Protein AF-A0A109GK63-F1 (afdb_monomer_lite)

Secondary structure (DSSP, 8-state):
---------BTTB---------TT-------EETTTSPTT-EEEETTEEEEEEEEEETTEEEEEETTT--B--TT--SHHHHHT-EEEEE-GGG--

pLDDT: mean 76.99, std 20.55, range [37.72, 96.31]

Sequence (96 aa):
MEFLAIIMYSKGSKRLMEIKQNPYWQVNGMKVRLADLEPGKLFRFGDTIGFKSEYWTGGAVEAFIVGSGEMFWGGTSAAKERRELMVEPINLKELV

Foldseek 3Di:
DDQDFDFDDDDPDTDGDRDDDDPPPPDPDPWDFLLPDDAQFWWDDPPWIKHFHPDADPLATFMATPPPRHTDQSPHPDRVVNRRDTIGTDDVVVVD

Radius of gyration: 20.27 Å; chains: 1; bounding box: 68×21×26 Å

Organism: Bacillus mycoides (NCBI:txid1405)

Structure (mmCIF, N/CA/C/O backbone):
data_AF-A0A109GK63-F1
#
_entry.id   AF-A0A109GK63-F1
#
loop_
_atom_site.group_PDB
_atom_site.id
_atom_site.type_symbol
_atom_site.label_atom_id
_atom_site.label_alt_id
_atom_site.label_comp_id
_atom_site.label_asym_id
_atom_site.label_entity_id
_atom_site.label_seq_id
_atom_site.pdbx_PDB_ins_code
_atom_site.Cartn_x
_atom_site.Cartn_y
_atom_site.Cartn_z
_atom_site.occupancy
_atom_site.B_iso_or_equiv
_atom_site.auth_seq_id
_atom_site.auth_comp_id
_atom_site.auth_asym_id
_atom_site.auth_atom_id
_atom_site.pdbx_PDB_model_num
ATOM 1 N N . MET A 1 1 ? -27.552 -11.718 -7.331 1.00 43.66 1 MET A N 1
ATOM 2 C CA . MET A 1 1 ? -27.750 -10.275 -7.086 1.00 43.66 1 MET A CA 1
ATOM 3 C C . MET A 1 1 ? -29.197 -10.102 -6.704 1.00 43.66 1 MET A C 1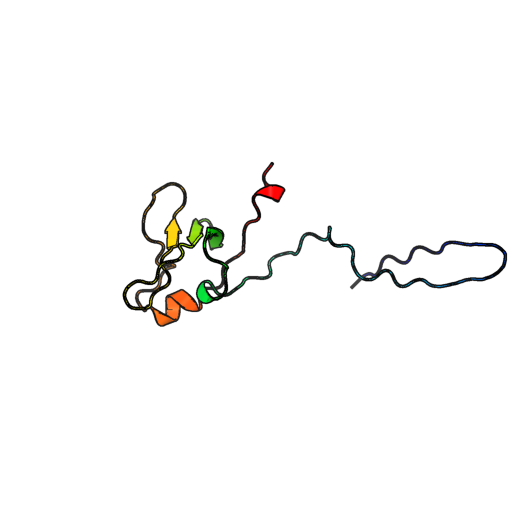
ATOM 5 O O . MET A 1 1 ? -30.052 -10.280 -7.561 1.00 43.66 1 MET A O 1
ATOM 9 N N . GLU A 1 2 ? -29.469 -9.867 -5.428 1.00 37.72 2 GLU A N 1
ATOM 10 C CA . GLU A 1 2 ? -30.834 -9.631 -4.966 1.00 37.72 2 GLU A CA 1
ATOM 11 C C . GLU A 1 2 ? -31.035 -8.129 -4.800 1.00 37.72 2 GLU A C 1
ATOM 13 O O . GLU A 1 2 ? -30.266 -7.455 -4.115 1.00 37.72 2 GLU A O 1
ATOM 18 N N . PHE A 1 3 ? -32.033 -7.598 -5.496 1.00 48.66 3 PHE A N 1
ATOM 19 C CA . PHE A 1 3 ? -32.448 -6.210 -5.372 1.00 48.66 3 PHE A CA 1
ATOM 20 C C . PHE A 1 3 ? -33.590 -6.161 -4.364 1.00 48.66 3 PHE A C 1
ATOM 22 O O . PHE A 1 3 ? -34.591 -6.860 -4.527 1.00 48.66 3 PHE A O 1
ATOM 29 N N . LEU A 1 4 ? -33.463 -5.331 -3.331 1.00 41.56 4 LEU A N 1
ATOM 30 C CA . LEU A 1 4 ? -34.565 -5.093 -2.407 1.00 41.56 4 LEU A CA 1
ATOM 31 C C . LEU A 1 4 ? -35.510 -4.055 -3.031 1.00 41.56 4 LEU A C 1
ATOM 33 O O . LEU A 1 4 ? -35.210 -2.862 -3.046 1.00 41.56 4 LEU A O 1
ATOM 37 N N . ALA A 1 5 ? -36.640 -4.503 -3.579 1.00 49.38 5 ALA A N 1
ATOM 38 C CA . ALA A 1 5 ? -37.677 -3.616 -4.100 1.00 49.38 5 ALA A CA 1
ATOM 39 C C . ALA A 1 5 ? -38.721 -3.330 -3.009 1.00 49.38 5 ALA A C 1
ATOM 41 O O . ALA A 1 5 ? -39.426 -4.238 -2.571 1.00 49.38 5 ALA A O 1
ATOM 42 N N . ILE A 1 6 ? -38.853 -2.071 -2.582 1.00 50.59 6 ILE A N 1
ATOM 43 C CA . ILE A 1 6 ? -39.942 -1.644 -1.690 1.00 50.59 6 ILE A CA 1
ATOM 44 C C . ILE A 1 6 ? -41.050 -1.030 -2.554 1.00 50.59 6 ILE A C 1
ATOM 46 O O . ILE A 1 6 ? -40.836 -0.024 -3.229 1.00 50.59 6 ILE A O 1
ATOM 50 N N . ILE A 1 7 ? -42.244 -1.630 -2.545 1.00 51.47 7 ILE A N 1
ATOM 51 C CA . ILE A 1 7 ? -43.421 -1.097 -3.244 1.00 51.47 7 ILE A CA 1
ATOM 52 C C . ILE A 1 7 ? -44.156 -0.148 -2.295 1.00 51.47 7 ILE A C 1
ATOM 54 O O . ILE A 1 7 ? -44.787 -0.592 -1.339 1.00 51.47 7 ILE A O 1
ATOM 58 N N . MET A 1 8 ? -44.117 1.155 -2.572 1.00 47.91 8 MET A N 1
ATOM 59 C CA . MET A 1 8 ? -44.982 2.128 -1.901 1.00 47.91 8 MET A CA 1
ATOM 60 C C . MET A 1 8 ? -46.228 2.424 -2.741 1.00 47.91 8 MET A C 1
ATOM 62 O O . MET A 1 8 ? -46.140 2.654 -3.946 1.00 47.91 8 MET A O 1
ATOM 66 N N . TYR A 1 9 ? -47.393 2.457 -2.092 1.00 44.75 9 TYR A N 1
ATOM 67 C CA . TYR A 1 9 ? -48.668 2.814 -2.714 1.00 44.75 9 TYR A CA 1
ATOM 68 C C . TYR A 1 9 ? -49.046 4.255 -2.364 1.00 44.75 9 TYR A C 1
ATOM 70 O O . TYR A 1 9 ? -49.166 4.601 -1.192 1.00 44.75 9 TYR A O 1
ATOM 78 N N . SER A 1 10 ? -49.287 5.086 -3.379 1.00 47.06 10 SER A N 1
ATOM 79 C CA . SER A 1 10 ? -49.912 6.402 -3.218 1.00 47.06 10 SER A CA 1
ATOM 80 C C . SER A 1 10 ? -51.019 6.574 -4.256 1.00 47.06 10 SER A C 1
ATOM 82 O O . SER A 1 10 ? -50.824 6.242 -5.426 1.00 47.06 10 SER A O 1
ATOM 84 N N . LYS A 1 11 ? -52.195 7.016 -3.778 1.00 55.91 11 LYS A N 1
ATOM 85 C CA . LYS A 1 11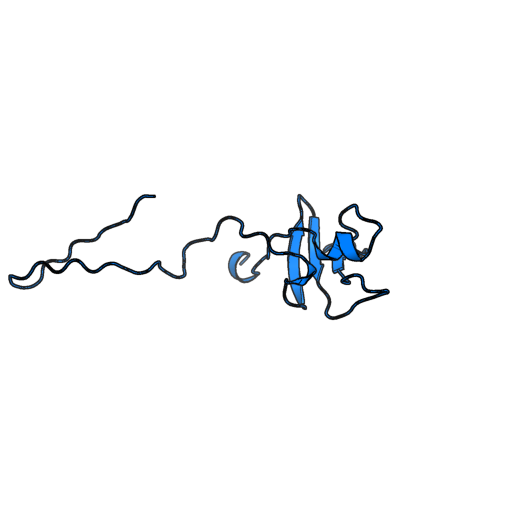 ? -53.473 7.230 -4.489 1.00 55.91 11 LYS A CA 1
ATOM 86 C C . LYS A 1 11 ? -53.466 6.838 -5.978 1.00 55.91 11 LYS A C 1
ATOM 88 O O . LYS A 1 11 ? -53.356 7.681 -6.861 1.00 55.91 11 LYS A O 1
ATOM 93 N N . GLY A 1 12 ? -53.640 5.540 -6.232 1.00 57.97 12 GLY A N 1
ATOM 94 C CA . GLY A 1 12 ? -54.029 5.006 -7.541 1.00 57.97 12 GLY A CA 1
ATOM 95 C C . GLY A 1 12 ? -52.933 4.872 -8.602 1.00 57.97 12 GLY A C 1
ATOM 96 O O . GLY A 1 12 ? -53.252 4.417 -9.695 1.00 57.97 12 GLY A O 1
ATOM 97 N N . SER A 1 13 ? -51.665 5.194 -8.318 1.00 48.25 13 SER A N 1
ATOM 98 C CA . SER A 1 13 ? -50.577 5.014 -9.291 1.00 48.25 13 SER A CA 1
ATOM 99 C C . SER A 1 13 ? -49.425 4.194 -8.709 1.00 48.25 13 SER A C 1
ATOM 101 O O . SER A 1 13 ? -48.781 4.590 -7.737 1.00 48.25 13 SER A O 1
ATOM 103 N N . LYS A 1 14 ? -49.174 3.019 -9.304 1.00 52.00 14 LYS A N 1
ATOM 104 C CA . LYS A 1 14 ? -48.012 2.178 -8.993 1.00 52.00 14 LYS A CA 1
ATOM 105 C C . LYS A 1 14 ? -46.797 2.766 -9.702 1.00 52.00 14 LYS A C 1
ATOM 107 O O . LYS A 1 14 ? -46.693 2.667 -10.922 1.00 52.00 14 LYS A O 1
ATOM 112 N N . ARG A 1 15 ? -45.861 3.342 -8.951 1.00 51.03 15 ARG A N 1
ATOM 113 C CA . ARG A 1 15 ? -44.566 3.767 -9.488 1.00 51.03 15 ARG A CA 1
ATOM 114 C C . ARG A 1 15 ? -43.474 2.907 -8.868 1.00 51.03 15 ARG A C 1
ATOM 116 O O . ARG A 1 15 ? -43.228 3.000 -7.671 1.00 51.03 15 ARG A O 1
ATOM 123 N N . LEU A 1 16 ? -42.835 2.069 -9.684 1.00 46.88 16 LEU A N 1
ATOM 124 C CA . LEU A 1 16 ? -41.560 1.458 -9.319 1.00 46.88 16 LEU A CA 1
ATOM 125 C C . LEU A 1 16 ? -40.532 2.587 -9.240 1.00 46.88 16 LEU A C 1
ATOM 127 O O . LEU A 1 16 ? -40.261 3.252 -10.240 1.00 46.88 16 LEU A O 1
ATOM 131 N N . MET A 1 17 ? -40.003 2.836 -8.048 1.00 49.25 17 MET A N 1
ATOM 132 C CA . MET A 1 17 ? -38.774 3.600 -7.908 1.00 49.25 17 MET A CA 1
ATOM 133 C C . MET A 1 17 ? -37.630 2.613 -7.741 1.00 49.25 17 MET A C 1
ATOM 135 O O . MET A 1 17 ? -37.590 1.846 -6.783 1.00 49.25 17 MET A O 1
ATOM 139 N N . GLU A 1 18 ? -36.713 2.630 -8.700 1.00 49.44 18 GLU A N 1
ATOM 140 C CA . GLU A 1 18 ? -35.423 1.973 -8.568 1.00 49.44 18 GLU A CA 1
ATOM 141 C C . GLU A 1 18 ? -34.565 2.824 -7.629 1.00 49.44 18 GLU A C 1
ATOM 143 O O . GLU A 1 18 ? -34.214 3.965 -7.939 1.00 49.44 18 GLU A O 1
ATOM 148 N N . ILE A 1 19 ? -34.275 2.306 -6.439 1.00 54.28 19 ILE A N 1
ATOM 149 C CA . ILE A 1 19 ? -33.337 2.949 -5.522 1.00 54.28 19 ILE A CA 1
ATOM 150 C C . ILE A 1 19 ? -31.930 2.649 -6.056 1.00 54.28 19 ILE A C 1
ATOM 152 O O . ILE A 1 19 ? -31.490 1.500 -6.036 1.00 54.28 19 ILE A O 1
ATOM 156 N N . LYS A 1 20 ? -31.210 3.672 -6.532 1.00 51.66 20 LYS A N 1
ATOM 157 C CA . LYS A 1 20 ? -29.761 3.565 -6.769 1.00 51.66 20 LYS A CA 1
ATOM 158 C C . LYS A 1 20 ? -29.078 3.300 -5.420 1.00 51.66 20 LYS A C 1
ATOM 160 O O . LYS A 1 20 ? -29.424 3.941 -4.434 1.00 51.66 20 LYS A O 1
ATOM 165 N N . GLN A 1 21 ? -28.162 2.332 -5.377 1.00 47.28 21 GLN A N 1
ATOM 166 C CA . GLN A 1 21 ? -27.514 1.812 -4.162 1.00 47.28 21 GLN A CA 1
ATOM 167 C C . GLN A 1 21 ? -27.184 2.880 -3.089 1.00 47.28 21 GLN A C 1
ATOM 169 O O . GLN A 1 21 ? -26.570 3.904 -3.372 1.00 47.28 21 GLN A O 1
ATOM 174 N N . ASN A 1 22 ? -27.593 2.595 -1.846 1.00 42.88 22 ASN A N 1
ATOM 175 C CA . ASN A 1 22 ? -27.378 3.370 -0.618 1.00 42.88 22 ASN A CA 1
ATOM 176 C C . ASN A 1 22 ? -25.876 3.479 -0.231 1.00 42.88 22 ASN A C 1
ATOM 178 O O . ASN A 1 22 ? -25.206 2.454 -0.183 1.00 42.88 22 ASN A O 1
ATOM 182 N N . PRO A 1 23 ? -25.323 4.654 0.125 1.00 46.78 23 PRO A N 1
ATOM 183 C CA . PRO A 1 23 ? -23.908 4.813 0.509 1.00 46.78 23 PRO A CA 1
ATOM 184 C C . PRO A 1 23 ? -23.465 4.097 1.807 1.00 46.78 23 PRO A C 1
ATOM 186 O O . PRO A 1 23 ? -22.305 4.217 2.186 1.00 46.78 23 PRO A O 1
ATOM 189 N N . TYR A 1 24 ? -24.349 3.349 2.477 1.00 41.66 24 TYR A N 1
ATOM 190 C CA . TYR A 1 24 ? -24.048 2.523 3.659 1.00 41.66 24 TYR A CA 1
ATOM 191 C C . TYR A 1 24 ? -23.905 1.017 3.364 1.00 41.66 24 TYR A C 1
ATOM 193 O O . TYR A 1 24 ? -23.921 0.198 4.283 1.00 41.66 24 TYR A O 1
ATOM 201 N N . TRP A 1 25 ? -23.753 0.618 2.099 1.00 45.69 25 TRP A N 1
ATOM 202 C CA . TRP A 1 25 ? -23.254 -0.722 1.787 1.00 45.69 25 TRP A CA 1
ATOM 203 C C . TRP A 1 25 ? -21.782 -0.812 2.208 1.00 45.69 25 TRP A C 1
ATOM 205 O O . TRP A 1 25 ? -20.941 -0.139 1.616 1.00 45.69 25 TRP A O 1
ATOM 215 N N . GLN A 1 26 ? -21.452 -1.646 3.200 1.00 47.66 26 GLN A N 1
ATOM 216 C CA . GLN A 1 26 ? -20.062 -2.060 3.403 1.00 47.66 26 GLN A CA 1
ATOM 217 C C . GLN A 1 26 ? -19.573 -2.713 2.107 1.00 47.66 26 GLN A C 1
ATOM 219 O O . GLN A 1 26 ? -20.022 -3.796 1.723 1.00 47.66 26 GLN A O 1
ATOM 224 N N . VAL A 1 27 ? -18.675 -2.026 1.406 1.00 46.47 27 VAL A N 1
ATOM 225 C CA . VAL A 1 27 ? -17.934 -2.600 0.289 1.00 46.47 27 VAL A CA 1
ATOM 226 C C . VAL A 1 27 ? -17.025 -3.678 0.859 1.00 46.47 27 VAL A C 1
ATOM 228 O O . VAL A 1 27 ? -15.971 -3.391 1.417 1.00 46.47 27 VAL A O 1
ATOM 231 N N . ASN A 1 28 ? -17.413 -4.939 0.694 1.00 47.81 28 ASN A N 1
ATOM 232 C CA . ASN A 1 28 ? -16.444 -6.022 0.738 1.00 47.81 28 ASN A CA 1
ATOM 233 C C . ASN A 1 28 ? -15.338 -5.729 -0.294 1.00 47.81 28 ASN A C 1
ATOM 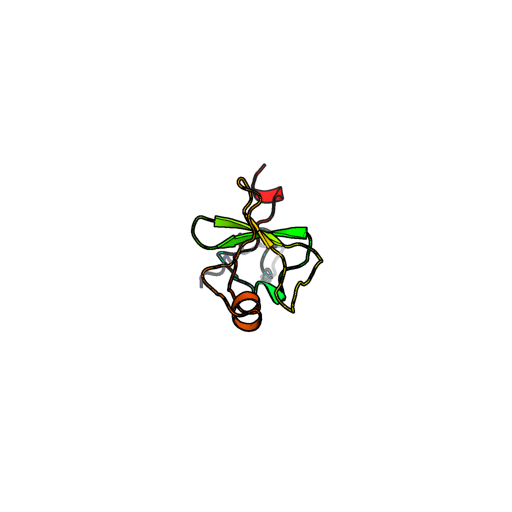235 O O . ASN A 1 28 ? -15.543 -5.889 -1.495 1.00 47.81 28 ASN A O 1
ATOM 239 N N . GLY A 1 29 ? -14.167 -5.308 0.187 1.00 57.19 29 GLY A N 1
ATOM 240 C CA . GLY A 1 29 ? -12.877 -5.692 -0.382 1.00 57.19 29 GLY A CA 1
ATOM 241 C C . GLY A 1 29 ? -12.554 -5.227 -1.802 1.00 57.19 29 GLY A C 1
ATOM 242 O O . GLY A 1 29 ? -11.967 -6.002 -2.559 1.00 57.19 29 GLY A O 1
ATOM 243 N N . MET A 1 30 ? -12.848 -3.980 -2.188 1.00 73.19 30 MET A N 1
ATOM 244 C CA . MET A 1 30 ? -12.150 -3.414 -3.349 1.00 73.19 30 MET A CA 1
ATOM 245 C C . MET A 1 30 ? -10.701 -3.131 -2.960 1.00 73.19 30 MET A C 1
ATOM 247 O O . MET A 1 30 ? -10.368 -2.069 -2.435 1.00 73.19 30 MET A O 1
ATOM 251 N N . LYS A 1 31 ? -9.838 -4.122 -3.197 1.00 89.25 31 LYS A N 1
ATOM 252 C CA . LYS A 1 31 ? -8.398 -3.915 -3.113 1.00 89.25 31 LYS A CA 1
ATOM 253 C C . LYS A 1 31 ? -7.994 -2.874 -4.149 1.00 89.25 31 LYS A C 1
ATOM 255 O O . LYS A 1 31 ? -8.423 -2.939 -5.300 1.00 89.25 31 LYS A O 1
ATOM 260 N N . VAL A 1 32 ? -7.143 -1.949 -3.744 1.00 93.81 32 VAL A N 1
ATOM 261 C CA . VAL A 1 32 ? -6.538 -0.945 -4.622 1.00 93.81 32 VAL A CA 1
ATOM 262 C C . VAL A 1 32 ? -5.048 -1.210 -4.716 1.00 93.81 32 VAL A C 1
ATOM 264 O O . VAL A 1 32 ? -4.463 -1.815 -3.816 1.00 93.81 32 VAL A O 1
ATOM 267 N N . ARG A 1 33 ? -4.409 -0.748 -5.789 1.00 94.62 33 ARG A N 1
ATOM 268 C CA . ARG A 1 33 ? -2.948 -0.761 -5.835 1.00 94.62 33 ARG A CA 1
ATOM 269 C C . ARG A 1 33 ? -2.409 0.175 -4.765 1.00 94.62 33 ARG A C 1
ATOM 271 O O . ARG A 1 33 ? -2.920 1.282 -4.591 1.00 94.62 33 ARG A O 1
ATOM 278 N N . LEU A 1 34 ? -1.336 -0.224 -4.096 1.00 94.12 34 LEU A N 1
ATOM 279 C CA . LEU A 1 34 ? -0.681 0.599 -3.086 1.00 94.12 34 LEU A CA 1
ATOM 280 C C . LEU A 1 34 ? -0.242 1.950 -3.669 1.00 94.12 34 LEU A C 1
ATOM 282 O O . LEU A 1 34 ? -0.289 2.964 -2.978 1.00 94.12 34 LEU A O 1
ATOM 286 N N . ALA A 1 35 ? 0.125 2.002 -4.952 1.00 93.50 35 ALA A N 1
ATOM 287 C CA . ALA A 1 35 ? 0.410 3.256 -5.647 1.00 93.50 35 ALA A CA 1
ATOM 288 C C . ALA A 1 35 ? -0.803 4.192 -5.772 1.00 93.50 35 ALA A C 1
ATOM 290 O O . ALA A 1 35 ? -0.619 5.400 -5.630 1.00 93.50 35 ALA A O 1
ATOM 291 N N . ASP A 1 36 ? -2.008 3.650 -5.954 1.00 93.75 36 ASP A N 1
ATOM 292 C CA . ASP A 1 36 ? -3.239 4.425 -6.158 1.00 93.75 36 ASP A CA 1
ATOM 293 C C . ASP A 1 36 ? -3.925 4.820 -4.842 1.00 93.75 36 ASP A C 1
ATOM 295 O O . ASP A 1 36 ? -4.776 5.705 -4.828 1.00 93.75 36 ASP A O 1
ATOM 299 N N . LEU A 1 37 ? -3.561 4.184 -3.723 1.00 93.75 37 LEU A N 1
ATOM 300 C CA . LEU A 1 37 ? -4.051 4.571 -2.400 1.00 93.75 37 LEU A CA 1
ATOM 301 C C . LEU A 1 37 ? -3.654 6.023 -2.089 1.00 93.75 37 LEU A C 1
ATOM 303 O O . LEU A 1 37 ? -2.504 6.404 -2.288 1.00 93.75 37 LEU A O 1
ATOM 307 N N . GLU A 1 38 ? -4.559 6.845 -1.567 1.00 93.25 38 GLU A N 1
ATOM 308 C CA . GLU A 1 38 ? -4.197 8.216 -1.192 1.00 93.25 38 GLU A CA 1
ATOM 309 C C . GLU A 1 38 ? -3.117 8.221 -0.085 1.00 93.25 38 GLU A C 1
ATOM 311 O O . GLU A 1 38 ? -3.183 7.406 0.843 1.00 93.25 38 GLU A O 1
ATOM 316 N N . PRO A 1 39 ? -2.119 9.122 -0.143 1.00 94.12 39 PRO A N 1
ATOM 317 C CA . PRO A 1 39 ? -1.209 9.350 0.974 1.00 94.12 39 PRO A CA 1
ATOM 318 C C . PRO A 1 39 ? -1.940 9.649 2.285 1.00 94.12 39 PRO A C 1
ATOM 320 O O . PRO A 1 39 ? -3.013 10.254 2.296 1.00 94.12 39 PRO A O 1
ATOM 323 N N . GLY A 1 40 ? -1.352 9.238 3.405 1.00 93.06 40 GLY A N 1
ATOM 324 C CA . GLY A 1 40 ? -1.926 9.448 4.733 1.00 93.06 40 GLY A CA 1
ATOM 325 C C . GLY A 1 40 ? -3.018 8.445 5.116 1.00 93.06 40 GLY A C 1
ATOM 326 O O . GLY A 1 40 ? -3.599 8.557 6.196 1.00 93.06 40 GLY A O 1
ATOM 327 N N . LYS A 1 41 ? -3.327 7.467 4.255 1.00 93.69 41 LYS A N 1
ATOM 328 C CA . LYS A 1 41 ? -4.332 6.432 4.529 1.00 93.69 41 LYS A CA 1
ATOM 329 C C . LYS A 1 41 ? -3.718 5.177 5.135 1.00 93.69 41 LYS A C 1
ATOM 331 O O . LYS A 1 41 ? -2.574 4.807 4.858 1.00 93.69 41 LYS A O 1
ATOM 336 N N . LEU A 1 42 ? -4.541 4.497 5.927 1.00 94.75 42 LEU A N 1
ATOM 337 C CA . LEU A 1 42 ? -4.269 3.157 6.421 1.00 94.75 42 LEU A CA 1
ATOM 338 C C . LEU A 1 42 ? -4.726 2.107 5.414 1.00 94.75 42 LEU A C 1
ATOM 340 O O . LEU A 1 42 ? -5.707 2.298 4.689 1.00 94.75 42 LEU A O 1
ATOM 344 N N . PHE A 1 43 ? -4.035 0.978 5.413 1.00 94.12 43 PHE A N 1
ATOM 345 C CA . PHE A 1 43 ? -4.385 -0.178 4.608 1.00 94.12 43 PHE A CA 1
ATOM 346 C C . PHE A 1 43 ? -4.119 -1.485 5.352 1.00 94.12 43 PHE A C 1
ATOM 348 O O . PHE A 1 43 ? -3.303 -1.543 6.270 1.00 94.12 43 PHE A O 1
ATOM 355 N N . ARG A 1 44 ? -4.795 -2.552 4.930 1.00 93.88 44 ARG A N 1
ATOM 356 C CA . ARG A 1 44 ? -4.533 -3.929 5.342 1.00 93.88 44 ARG A CA 1
ATOM 357 C C . ARG A 1 44 ? -3.906 -4.706 4.190 1.00 93.88 44 ARG A C 1
ATOM 359 O O . ARG A 1 44 ? -4.327 -4.594 3.036 1.00 93.88 44 ARG A O 1
ATOM 366 N N . PHE A 1 45 ? -2.909 -5.517 4.520 1.00 93.69 45 PHE A N 1
ATOM 367 C CA . PHE A 1 45 ? -2.299 -6.492 3.626 1.00 93.69 45 PHE A CA 1
ATOM 368 C C . PHE A 1 45 ? -2.082 -7.803 4.390 1.00 93.69 45 PHE A C 1
ATOM 370 O O . PHE A 1 45 ? -1.159 -7.915 5.197 1.00 93.69 45 PHE A O 1
ATOM 377 N N . GLY A 1 46 ? -2.967 -8.781 4.172 1.00 90.94 46 GLY A N 1
ATOM 378 C CA . GLY A 1 46 ? -3.033 -9.973 5.024 1.00 90.94 46 GLY A CA 1
ATOM 379 C C . GLY A 1 46 ? -3.293 -9.571 6.479 1.00 90.94 46 GLY A C 1
ATOM 380 O O . GLY A 1 46 ? -4.201 -8.785 6.744 1.00 90.94 46 GLY A O 1
ATOM 381 N N . ASP A 1 47 ? -2.445 -10.037 7.393 1.00 91.25 47 ASP A N 1
ATOM 382 C CA . ASP A 1 47 ? -2.519 -9.701 8.823 1.00 91.25 47 ASP A CA 1
ATOM 383 C C . ASP A 1 47 ? -1.773 -8.407 9.192 1.00 91.25 47 ASP A C 1
ATOM 385 O O . ASP A 1 47 ? -1.737 -8.004 10.353 1.00 91.25 47 ASP A O 1
ATOM 389 N N . THR A 1 48 ? -1.161 -7.732 8.213 1.00 93.62 48 THR A N 1
ATOM 390 C CA . THR A 1 48 ? -0.399 -6.500 8.440 1.00 93.62 48 THR A CA 1
ATOM 391 C C . THR A 1 48 ? -1.272 -5.272 8.217 1.00 93.62 48 THR A C 1
ATOM 393 O O . THR A 1 48 ? -1.927 -5.141 7.181 1.00 93.62 48 THR A O 1
ATOM 396 N N . ILE A 1 49 ? -1.232 -4.336 9.165 1.00 95.00 49 ILE A N 1
ATOM 397 C CA . ILE A 1 49 ? -1.784 -2.991 8.996 1.00 95.00 49 ILE A CA 1
ATOM 398 C C . ILE A 1 49 ? -0.634 -2.057 8.635 1.00 95.00 49 ILE A C 1
ATOM 400 O O . ILE A 1 49 ? 0.381 -2.012 9.329 1.00 95.00 49 ILE A O 1
ATOM 404 N N . GLY A 1 50 ? -0.796 -1.320 7.545 1.00 95.69 50 GLY A N 1
ATOM 405 C CA . GLY A 1 50 ? 0.182 -0.365 7.058 1.00 95.69 50 GLY A CA 1
ATOM 406 C C . GLY A 1 50 ? -0.382 1.045 6.946 1.00 95.69 50 GLY A C 1
ATOM 407 O O . GLY A 1 50 ? -1.590 1.256 6.839 1.00 95.69 50 GLY A O 1
ATOM 408 N N . PHE A 1 51 ? 0.520 2.015 6.956 1.00 95.88 51 PHE A N 1
ATOM 409 C CA . PHE A 1 51 ? 0.266 3.424 6.692 1.00 95.88 51 PHE A CA 1
ATOM 410 C C . PHE A 1 51 ? 1.055 3.840 5.453 1.00 95.88 51 PHE A C 1
ATOM 412 O O . PHE A 1 51 ? 2.264 3.614 5.398 1.00 95.88 51 PHE A O 1
ATOM 419 N N . LYS A 1 52 ? 0.391 4.439 4.461 1.00 96.06 52 LYS A N 1
ATOM 420 C CA . LYS A 1 52 ? 1.062 4.986 3.275 1.00 96.06 52 LYS A CA 1
ATOM 421 C C . LYS A 1 52 ? 1.474 6.437 3.531 1.00 96.06 52 LYS A C 1
ATOM 423 O O . LYS A 1 52 ? 0.611 7.263 3.829 1.00 96.06 52 LYS A O 1
ATOM 428 N N . SER A 1 53 ? 2.755 6.762 3.360 1.00 94.88 53 SER A N 1
ATOM 429 C CA . SER A 1 53 ? 3.234 8.145 3.438 1.00 94.88 53 SER A CA 1
ATOM 430 C C . SER A 1 53 ? 3.038 8.887 2.106 1.00 94.88 53 SER A C 1
ATOM 432 O O . SER A 1 53 ? 2.612 8.321 1.097 1.00 94.88 53 SER A O 1
ATOM 434 N N . GLU A 1 54 ? 3.301 10.191 2.107 1.00 93.38 54 GLU A N 1
ATOM 435 C CA . GLU A 1 54 ? 3.325 11.021 0.893 1.00 93.38 54 GLU A CA 1
ATOM 436 C C . GLU A 1 54 ? 4.603 10.844 0.062 1.00 93.38 54 GLU A C 1
ATOM 438 O O . GLU A 1 54 ? 4.635 11.220 -1.112 1.00 93.38 54 GLU A O 1
ATOM 443 N N . TYR A 1 55 ? 5.645 10.253 0.649 1.00 91.50 55 TYR A N 1
ATOM 444 C CA . TYR A 1 55 ? 6.983 10.221 0.076 1.00 91.50 55 TYR A CA 1
ATOM 445 C C . TYR A 1 55 ? 7.240 8.971 -0.768 1.00 91.50 55 TYR A C 1
ATOM 447 O O . TYR A 1 55 ? 6.589 7.928 -0.660 1.00 91.50 55 TYR A O 1
ATOM 455 N N . TRP A 1 56 ? 8.214 9.111 -1.666 1.00 89.19 56 TRP A N 1
ATOM 456 C CA . TRP A 1 56 ? 8.656 8.064 -2.575 1.00 89.19 56 TRP A CA 1
ATOM 457 C C . TRP A 1 56 ? 10.178 7.994 -2.524 1.00 89.19 56 TRP A C 1
ATOM 459 O O . TRP A 1 56 ? 10.856 8.979 -2.817 1.00 89.19 56 TRP A O 1
ATOM 469 N N . THR A 1 57 ? 10.723 6.821 -2.211 1.00 84.19 57 THR A N 1
ATOM 470 C CA . THR A 1 57 ? 12.169 6.633 -2.020 1.00 84.19 57 THR A C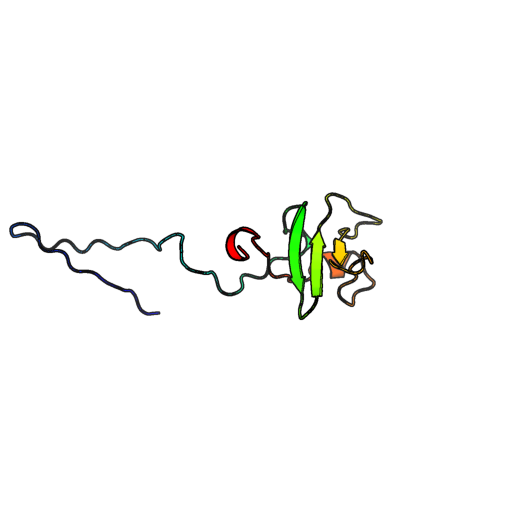A 1
ATOM 471 C C . THR A 1 57 ? 12.694 5.640 -3.045 1.00 84.19 57 THR A C 1
ATOM 473 O O . THR A 1 57 ? 12.232 4.501 -3.122 1.00 84.19 57 THR A O 1
ATOM 476 N N . GLY A 1 58 ? 13.621 6.080 -3.905 1.00 82.12 58 GLY A N 1
ATOM 477 C CA . GLY A 1 58 ? 14.126 5.252 -5.013 1.00 82.12 58 GLY A CA 1
ATOM 478 C C . GLY A 1 58 ? 13.015 4.794 -5.968 1.00 82.12 58 GLY A C 1
ATOM 479 O O . GLY A 1 58 ? 13.080 3.716 -6.554 1.00 82.12 58 GLY A O 1
ATOM 480 N N . GLY A 1 59 ? 11.941 5.583 -6.062 1.00 82.44 59 GLY A N 1
ATOM 481 C CA . GLY A 1 59 ? 10.735 5.247 -6.802 1.00 82.44 59 GLY A CA 1
ATOM 482 C C . GLY A 1 59 ? 9.767 4.311 -6.067 1.00 82.44 59 GLY A C 1
ATOM 483 O O . GLY A 1 59 ? 8.635 4.187 -6.520 1.00 82.44 59 GLY A O 1
ATOM 484 N N . ALA A 1 60 ? 10.113 3.660 -4.962 1.00 85.31 60 ALA A N 1
ATOM 485 C CA . ALA A 1 60 ? 9.131 2.870 -4.221 1.00 85.31 60 ALA A CA 1
ATOM 486 C C . ALA A 1 60 ? 8.180 3.788 -3.437 1.00 85.31 60 ALA A C 1
ATOM 488 O O . ALA A 1 60 ? 8.610 4.822 -2.930 1.00 85.31 60 ALA A O 1
ATOM 489 N N . VAL A 1 61 ? 6.910 3.386 -3.313 1.00 90.88 61 VAL A N 1
ATOM 490 C CA . VAL A 1 61 ? 5.996 4.002 -2.340 1.00 90.88 61 VAL A CA 1
ATOM 491 C C . VAL A 1 61 ? 6.555 3.748 -0.948 1.00 90.88 61 VAL A C 1
ATOM 493 O O . VAL A 1 61 ? 6.909 2.609 -0.619 1.00 90.88 61 VAL A O 1
ATOM 496 N N . GLU A 1 62 ? 6.637 4.802 -0.148 1.00 94.19 62 GLU A N 1
ATOM 497 C CA . GLU A 1 62 ? 7.002 4.685 1.250 1.00 94.19 62 GLU A CA 1
ATOM 498 C C . GLU A 1 62 ? 5.758 4.380 2.093 1.00 94.19 62 GLU A C 1
ATOM 500 O O . GLU A 1 62 ? 4.729 5.055 2.035 1.00 94.19 62 GLU A O 1
ATOM 505 N N . ALA A 1 63 ? 5.833 3.277 2.828 1.00 95.50 63 ALA A N 1
ATOM 506 C CA . ALA A 1 63 ? 4.763 2.799 3.681 1.00 95.50 63 ALA A CA 1
ATOM 507 C C . ALA A 1 63 ? 5.374 2.134 4.911 1.00 95.50 63 ALA A C 1
ATOM 509 O O . ALA A 1 63 ? 6.447 1.541 4.819 1.00 95.50 63 ALA A O 1
ATOM 510 N N . PHE A 1 64 ? 4.682 2.206 6.041 1.00 96.31 64 PHE A N 1
ATOM 511 C CA . PHE A 1 64 ? 5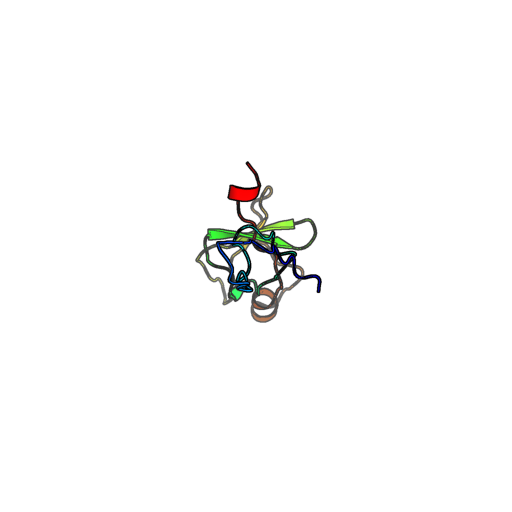.180 1.737 7.332 1.00 96.31 64 PHE A CA 1
ATOM 512 C C . PHE A 1 64 ? 4.185 0.794 7.991 1.00 96.31 64 PHE A C 1
ATOM 514 O O . PHE A 1 64 ? 2.975 0.981 7.859 1.00 96.31 64 PHE A O 1
ATOM 521 N N . ILE A 1 65 ? 4.684 -0.208 8.707 1.00 96.25 65 ILE A N 1
ATOM 522 C CA . ILE A 1 65 ? 3.866 -1.130 9.491 1.00 96.25 65 ILE A CA 1
ATOM 523 C C . ILE A 1 65 ? 3.391 -0.412 10.753 1.00 96.25 65 ILE A C 1
ATOM 525 O O . ILE A 1 65 ? 4.186 0.091 11.551 1.00 96.25 65 ILE A O 1
ATOM 529 N N . VAL A 1 66 ? 2.076 -0.385 10.949 1.00 94.19 66 VAL A N 1
ATOM 530 C CA . VAL A 1 66 ? 1.465 0.166 12.157 1.00 94.19 66 VAL A CA 1
ATOM 531 C C . VAL A 1 66 ? 1.759 -0.772 13.325 1.00 94.19 66 VAL A C 1
ATOM 533 O O . VAL A 1 66 ? 1.462 -1.961 13.267 1.00 94.19 66 VAL A O 1
ATOM 536 N N . GLY A 1 67 ? 2.351 -0.229 14.387 1.00 92.69 67 GLY A N 1
ATOM 537 C CA . GLY A 1 67 ? 2.766 -0.977 15.576 1.00 92.69 67 GLY A CA 1
ATOM 538 C C . GLY A 1 67 ? 4.284 -1.075 15.718 1.00 92.69 67 GLY A C 1
ATOM 539 O O . GLY A 1 67 ? 4.797 -0.697 16.766 1.00 92.69 67 GLY A O 1
ATOM 540 N N . SER A 1 68 ? 5.005 -1.515 14.677 1.00 95.19 68 SER A N 1
ATOM 541 C CA . SER A 1 68 ? 6.478 -1.611 14.723 1.00 95.19 68 SER A CA 1
ATOM 542 C C . SER A 1 68 ? 7.198 -0.371 14.190 1.00 95.19 68 SER A C 1
ATOM 544 O O . SER A 1 68 ? 8.313 -0.085 14.617 1.00 95.19 68 SER A O 1
ATOM 546 N N . GLY A 1 69 ? 6.576 0.380 13.274 1.00 93.62 69 GLY A N 1
ATOM 547 C CA . GLY A 1 69 ? 7.203 1.522 12.601 1.00 93.62 69 GLY A CA 1
ATOM 548 C C . GLY A 1 69 ? 8.198 1.130 11.502 1.00 93.62 69 GLY A C 1
ATOM 549 O O . GLY A 1 69 ? 8.807 2.002 10.887 1.00 93.62 69 GLY A O 1
ATOM 550 N N . GLU A 1 70 ? 8.367 -0.163 11.226 1.00 94.31 70 GLU A N 1
ATOM 551 C CA . GLU A 1 70 ? 9.256 -0.645 10.171 1.00 94.31 70 GLU A CA 1
ATOM 552 C C . GLU A 1 70 ? 8.702 -0.335 8.780 1.00 94.31 70 GLU A C 1
ATOM 554 O O . GLU A 1 70 ? 7.492 -0.229 8.570 1.00 94.31 70 GLU A O 1
ATOM 559 N N . MET A 1 71 ? 9.597 -0.239 7.799 1.00 92.88 71 MET A N 1
ATOM 560 C CA . MET A 1 71 ? 9.213 -0.079 6.400 1.00 92.88 71 MET A CA 1
ATOM 561 C C . MET A 1 71 ? 8.419 -1.302 5.917 1.00 92.88 71 MET A C 1
ATOM 563 O O . MET A 1 71 ? 8.848 -2.447 6.064 1.00 92.88 71 MET A O 1
ATOM 567 N N . PHE A 1 72 ? 7.279 -1.063 5.277 1.00 94.62 72 PHE A N 1
ATOM 568 C CA . PHE A 1 72 ? 6.464 -2.098 4.660 1.00 94.62 72 PHE A CA 1
ATOM 569 C C . PHE A 1 72 ? 7.014 -2.460 3.272 1.00 94.62 72 PHE A C 1
ATOM 571 O O . PHE A 1 72 ? 6.948 -1.678 2.321 1.00 94.62 72 PHE A O 1
ATOM 578 N N . TRP A 1 73 ? 7.538 -3.681 3.148 1.00 90.81 73 TRP A N 1
ATOM 579 C CA . TRP A 1 73 ? 8.081 -4.215 1.889 1.00 90.81 73 TRP A CA 1
ATOM 580 C C . TRP A 1 73 ? 7.070 -5.057 1.099 1.00 90.81 73 TRP A C 1
ATOM 582 O O . TRP A 1 73 ? 7.244 -5.261 -0.105 1.00 90.81 73 TRP A O 1
ATOM 592 N N . GLY A 1 74 ? 6.030 -5.569 1.770 1.00 88.81 74 GLY A N 1
ATOM 593 C CA . GLY A 1 74 ? 4.996 -6.416 1.165 1.00 88.81 74 GLY A CA 1
ATOM 594 C C . GLY A 1 74 ? 5.532 -7.679 0.481 1.00 88.81 74 GLY A C 1
ATOM 595 O O . GLY A 1 74 ? 4.936 -8.146 -0.482 1.00 88.81 74 GLY A O 1
ATOM 596 N N . GLY A 1 75 ? 6.684 -8.191 0.931 1.00 88.50 75 GLY A N 1
ATOM 597 C CA . GLY A 1 75 ? 7.346 -9.361 0.342 1.00 88.50 75 GLY A CA 1
ATOM 598 C C . GLY A 1 75 ? 8.074 -9.098 -0.982 1.00 88.50 75 GLY A C 1
ATOM 599 O O . GLY A 1 75 ? 8.462 -10.051 -1.648 1.00 88.50 75 GLY A O 1
ATOM 600 N N . THR A 1 76 ? 8.272 -7.832 -1.371 1.00 86.00 76 THR A N 1
ATOM 601 C CA . THR A 1 76 ? 8.906 -7.456 -2.646 1.00 86.00 76 THR A CA 1
ATOM 602 C C . THR A 1 76 ? 10.180 -6.642 -2.427 1.00 86.00 76 THR A C 1
ATOM 604 O O . THR A 1 76 ? 10.242 -5.755 -1.568 1.00 86.00 76 THR A O 1
ATOM 607 N N . SER A 1 77 ? 11.203 -6.898 -3.243 1.00 83.88 77 SER A N 1
ATOM 608 C CA . SER A 1 77 ? 12.449 -6.116 -3.234 1.00 83.88 77 SER A CA 1
ATOM 609 C C . SER A 1 77 ? 12.481 -5.042 -4.326 1.00 83.88 77 SER A C 1
ATOM 611 O O . SER A 1 77 ? 13.250 -4.089 -4.220 1.00 83.88 77 SER A O 1
ATOM 613 N N . ALA A 1 78 ? 11.630 -5.146 -5.352 1.00 89.31 78 ALA A N 1
ATOM 614 C CA . ALA A 1 78 ? 11.587 -4.200 -6.462 1.00 89.31 78 ALA A CA 1
ATOM 615 C C . ALA A 1 78 ? 10.559 -3.079 -6.237 1.00 89.31 78 ALA A C 1
ATOM 617 O O . ALA A 1 78 ? 9.389 -3.320 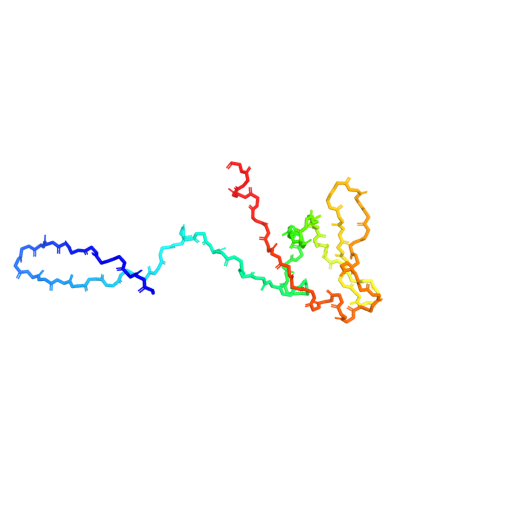-5.937 1.00 89.31 78 ALA A O 1
ATOM 618 N N . ALA A 1 79 ? 10.973 -1.830 -6.478 1.00 88.12 79 ALA A N 1
ATOM 619 C CA . ALA A 1 79 ? 10.114 -0.651 -6.336 1.00 88.12 79 ALA A CA 1
ATOM 620 C C . ALA A 1 79 ? 8.841 -0.720 -7.198 1.00 88.12 79 ALA A C 1
ATOM 622 O O . ALA A 1 79 ? 7.778 -0.277 -6.769 1.00 88.12 79 ALA A O 1
ATOM 623 N N . LYS A 1 80 ? 8.942 -1.283 -8.409 1.00 89.56 80 LYS A N 1
ATOM 624 C CA . LYS A 1 80 ? 7.803 -1.445 -9.321 1.00 89.56 80 LYS A CA 1
ATOM 625 C C . LYS A 1 80 ? 6.780 -2.440 -8.775 1.00 89.56 80 LYS A C 1
ATOM 627 O O . LYS A 1 80 ? 5.600 -2.132 -8.777 1.00 89.56 80 LYS A O 1
ATOM 632 N N . GLU A 1 81 ? 7.225 -3.591 -8.281 1.00 89.56 81 GLU A N 1
ATOM 633 C CA . GLU A 1 81 ? 6.335 -4.625 -7.736 1.00 89.56 81 GLU A CA 1
ATOM 634 C C . GLU A 1 81 ? 5.598 -4.127 -6.493 1.00 89.56 81 GLU A C 1
ATOM 636 O O . GLU A 1 81 ? 4.394 -4.330 -6.369 1.00 89.56 81 GLU A O 1
ATOM 641 N N . ARG A 1 82 ? 6.285 -3.367 -5.630 1.00 90.94 82 ARG A N 1
ATOM 642 C CA . ARG A 1 82 ? 5.669 -2.778 -4.435 1.00 90.94 82 ARG A CA 1
ATOM 643 C C . ARG A 1 82 ? 4.495 -1.855 -4.754 1.00 90.94 82 ARG A C 1
ATOM 645 O O . ARG A 1 82 ? 3.503 -1.850 -4.034 1.00 90.94 82 ARG A O 1
ATOM 652 N N . ARG A 1 83 ? 4.596 -1.066 -5.825 1.00 89.62 83 ARG A N 1
ATOM 653 C CA . ARG A 1 83 ? 3.529 -0.151 -6.267 1.00 89.62 83 ARG A CA 1
ATOM 654 C C . ARG A 1 83 ? 2.253 -0.888 -6.668 1.00 89.62 83 ARG A C 1
ATOM 656 O O . ARG A 1 83 ? 1.163 -0.370 -6.443 1.00 89.62 83 ARG A O 1
ATOM 663 N N . GLU A 1 84 ? 2.405 -2.079 -7.238 1.00 93.50 84 GLU A N 1
ATOM 664 C CA . GLU A 1 84 ? 1.303 -2.896 -7.750 1.00 93.50 84 GLU A CA 1
ATOM 665 C C . GLU A 1 84 ? 0.686 -3.810 -6.675 1.00 93.50 84 GLU A C 1
ATOM 667 O O . GLU A 1 84 ? -0.262 -4.538 -6.965 1.00 93.50 84 GLU A O 1
ATOM 672 N N . LEU A 1 85 ? 1.183 -3.779 -5.428 1.00 93.88 85 LEU A N 1
ATOM 673 C CA . LEU A 1 85 ? 0.600 -4.550 -4.329 1.00 93.88 85 LEU A CA 1
ATOM 674 C C . LEU A 1 85 ? -0.861 -4.158 -4.110 1.00 93.88 85 LEU A C 1
ATOM 676 O O . LEU A 1 85 ? -1.178 -2.985 -3.927 1.00 93.88 85 LEU A O 1
ATOM 680 N N . MET A 1 86 ? -1.740 -5.155 -4.085 1.00 95.19 86 MET A N 1
ATOM 681 C CA . MET A 1 86 ? -3.170 -4.964 -3.867 1.00 95.19 86 MET A CA 1
ATOM 682 C C . MET A 1 86 ? -3.471 -4.939 -2.366 1.00 95.19 86 MET A C 1
ATOM 684 O O . MET A 1 86 ? -3.337 -5.960 -1.687 1.00 95.19 86 MET A O 1
ATOM 688 N N . VAL A 1 87 ? -3.885 -3.782 -1.856 1.00 94.44 87 VAL A N 1
ATOM 689 C CA . VAL A 1 87 ? -4.139 -3.523 -0.433 1.00 94.44 87 VAL A CA 1
ATOM 690 C C . VAL A 1 87 ? -5.597 -3.151 -0.191 1.00 94.44 87 VAL A C 1
ATOM 692 O O . VAL A 1 87 ? -6.264 -2.609 -1.070 1.00 94.44 87 VAL A O 1
ATOM 695 N N . GLU A 1 88 ? -6.099 -3.435 1.005 1.00 93.81 88 GLU A N 1
ATOM 696 C CA . GLU A 1 88 ? -7.461 -3.084 1.419 1.00 93.81 88 GLU A CA 1
ATOM 697 C C . GLU A 1 88 ? -7.427 -1.749 2.173 1.00 93.81 88 GLU A C 1
ATOM 699 O O . GLU A 1 88 ? -6.808 -1.688 3.236 1.00 93.81 88 GLU A O 1
ATOM 704 N N . PRO A 1 89 ? -8.043 -0.667 1.667 1.00 93.31 89 PRO A N 1
ATOM 705 C CA . PRO A 1 89 ? -8.111 0.593 2.402 1.00 93.31 89 PRO A CA 1
ATOM 706 C C . PRO A 1 89 ? -8.873 0.425 3.722 1.00 93.31 89 PRO A C 1
ATOM 708 O O . PRO A 1 89 ? -9.929 -0.202 3.750 1.00 93.31 89 PRO A O 1
ATOM 711 N N . ILE A 1 90 ? -8.369 1.019 4.805 1.00 90.88 90 ILE A N 1
ATOM 712 C CA . ILE A 1 90 ? -9.047 1.028 6.109 1.00 90.88 90 ILE A CA 1
ATOM 713 C C . ILE A 1 90 ? -9.602 2.428 6.369 1.00 90.88 90 ILE A C 1
ATOM 715 O O . ILE A 1 90 ? -8.857 3.412 6.372 1.00 90.88 90 ILE A O 1
ATOM 719 N N . ASN A 1 91 ? -10.904 2.521 6.646 1.00 83.06 91 ASN A N 1
ATOM 720 C CA . ASN A 1 91 ? -11.537 3.761 7.077 1.00 83.06 91 ASN A CA 1
ATOM 721 C C . ASN A 1 91 ? -11.701 3.771 8.602 1.00 83.06 91 ASN A C 1
ATOM 723 O O . ASN A 1 91 ? -12.449 2.981 9.165 1.00 83.06 91 ASN A O 1
ATOM 727 N N . LEU A 1 92 ? -11.021 4.695 9.285 1.00 73.94 92 LEU A N 1
ATOM 728 C CA . LEU A 1 92 ? -11.054 4.789 10.751 1.00 73.94 92 LEU A CA 1
ATOM 729 C C . LEU A 1 92 ? -12.447 5.084 11.321 1.00 73.94 92 LEU A C 1
ATOM 731 O O . LEU A 1 92 ? -12.709 4.760 12.473 1.00 73.94 92 LEU A O 1
ATOM 735 N N . LYS A 1 93 ? -13.357 5.660 10.525 1.00 70.69 93 LYS A N 1
ATOM 736 C CA . LYS A 1 93 ? -14.750 5.875 10.948 1.00 70.69 93 LYS A CA 1
ATOM 737 C C . LYS A 1 93 ? -15.531 4.574 11.150 1.00 70.69 93 LYS A C 1
ATOM 739 O O . LYS A 1 93 ? -16.595 4.614 11.746 1.00 70.69 93 LYS A O 1
ATOM 744 N N . GLU A 1 94 ? -15.025 3.454 10.644 1.00 56.72 94 GLU A N 1
ATOM 745 C CA . GLU A 1 94 ? -15.630 2.127 10.805 1.00 56.72 94 GLU A CA 1
ATOM 746 C C . GLU A 1 94 ? -15.075 1.376 12.028 1.00 56.72 94 GLU A C 1
ATOM 748 O O . GLU A 1 94 ? -15.525 0.274 12.328 1.00 56.72 94 GLU A O 1
ATOM 753 N N . LEU A 1 95 ? -14.088 1.954 12.722 1.00 57.59 95 LEU A N 1
ATOM 754 C CA . LEU A 1 95 ? -13.386 1.340 13.853 1.00 57.59 95 LEU A CA 1
ATOM 755 C C . LEU A 1 95 ? -13.828 1.883 15.223 1.00 57.59 95 LEU A C 1
ATOM 757 O O . LEU A 1 95 ? -13.336 1.384 16.236 1.00 57.59 95 LEU A O 1
ATOM 761 N N . VAL A 1 96 ? -14.714 2.887 15.264 1.00 47.12 96 VAL A N 1
ATOM 762 C CA . VAL A 1 96 ? -15.189 3.558 16.491 1.00 47.12 96 VAL A CA 1
ATOM 763 C C . VAL A 1 96 ? -16.707 3.527 16.570 1.00 47.12 96 VAL A C 1
ATOM 765 O O . VAL A 1 96 ? -17.344 3.837 15.540 1.00 47.12 96 VAL A O 1
#